Protein AF-A0A2K0TBH9-F1 (afdb_monomer_lite)

Radius of gyration: 16.64 Å; chains: 1; bounding box: 52×30×38 Å

Sequence (135 aa):
MSSSGDIISLFFLNKSATREDCDNFAMSTFGGPVTVVQPQGRFSYTVSARNDTVIIQFREQDSPLLLTAVTALLSRAHGELVPSFSRVGTLGGQQESGLEVYKMNKLPGVNYSYMAESLPSDENTMINFVDSLAR

Structure (mmCIF, N/CA/C/O backbone):
data_AF-A0A2K0TBH9-F1
#
_entry.id   AF-A0A2K0TBH9-F1
#
loop_
_atom_site.group_PDB
_atom_site.id
_atom_site.type_symbol
_atom_site.label_atom_id
_atom_site.label_alt_id
_atom_site.label_comp_id
_atom_site.label_asym_id
_atom_site.label_entity_id
_atom_site.label_seq_id
_atom_site.pdbx_PDB_ins_code
_atom_site.Cartn_x
_atom_site.Cartn_y
_atom_site.Cartn_z
_atom_site.occupancy
_atom_site.B_iso_or_equiv
_atom_site.auth_seq_id
_atom_site.auth_comp_id
_atom_site.auth_asym_id
_atom_site.auth_atom_id
_atom_site.pdbx_PDB_model_num
ATOM 1 N N . MET A 1 1 ? 20.042 -3.156 11.976 1.00 48.03 1 MET A N 1
ATOM 2 C CA . MET A 1 1 ? 18.910 -3.299 11.036 1.00 48.03 1 MET A CA 1
ATOM 3 C C . MET A 1 1 ? 17.684 -3.689 11.845 1.00 48.03 1 MET A C 1
ATOM 5 O O . MET A 1 1 ? 17.724 -4.739 12.470 1.00 48.03 1 MET A O 1
ATOM 9 N N . SER A 1 2 ? 16.653 -2.844 11.915 1.00 55.00 2 SER A N 1
ATOM 10 C CA . SER A 1 2 ? 15.364 -3.248 12.498 1.00 55.00 2 SER A CA 1
ATOM 11 C C . SER A 1 2 ? 14.698 -4.268 11.577 1.00 55.00 2 SER A C 1
ATOM 13 O O . SER A 1 2 ? 14.792 -4.132 10.355 1.00 55.00 2 SER A O 1
ATOM 15 N N . SER A 1 3 ? 14.062 -5.297 12.136 1.00 67.25 3 SER A N 1
ATOM 16 C CA . SER A 1 3 ? 13.361 -6.296 11.331 1.00 67.25 3 SER A CA 1
ATOM 17 C C . SER A 1 3 ? 12.148 -5.662 10.641 1.00 67.25 3 SER A C 1
ATOM 19 O O . SER A 1 3 ? 11.596 -4.663 11.108 1.00 67.25 3 SER A O 1
ATOM 21 N N . SER A 1 4 ? 11.682 -6.245 9.535 1.00 66.12 4 SER A N 1
ATOM 22 C CA . SER A 1 4 ? 10.475 -5.758 8.858 1.00 66.12 4 SER A CA 1
ATOM 23 C C . SER A 1 4 ? 9.241 -5.763 9.768 1.00 66.12 4 SER A C 1
ATOM 25 O O . SER A 1 4 ? 8.369 -4.911 9.614 1.00 66.12 4 SER A O 1
ATOM 27 N N . GLY A 1 5 ? 9.179 -6.682 10.740 1.00 75.31 5 GLY A N 1
ATOM 28 C CA . GLY A 1 5 ? 8.126 -6.707 11.759 1.00 75.31 5 GLY A CA 1
ATOM 29 C C . GLY A 1 5 ? 8.158 -5.484 12.679 1.00 75.31 5 GLY A C 1
ATOM 30 O O . GLY A 1 5 ? 7.102 -4.935 12.998 1.00 75.31 5 GLY A O 1
ATOM 31 N N . ASP A 1 6 ? 9.353 -5.004 13.032 1.00 83.50 6 ASP A N 1
ATOM 32 C CA . ASP A 1 6 ? 9.526 -3.817 13.876 1.00 83.50 6 ASP A CA 1
ATOM 33 C C . ASP A 1 6 ? 9.064 -2.553 13.143 1.00 83.50 6 ASP A C 1
ATOM 35 O O . ASP A 1 6 ? 8.361 -1.726 13.716 1.00 83.50 6 ASP A O 1
ATOM 39 N N . ILE A 1 7 ? 9.404 -2.418 11.855 1.00 86.88 7 ILE A N 1
ATOM 40 C CA . ILE A 1 7 ? 9.007 -1.256 11.039 1.00 86.88 7 ILE A CA 1
ATOM 41 C C . ILE A 1 7 ? 7.487 -1.202 10.863 1.00 86.88 7 ILE A C 1
ATOM 43 O O . ILE A 1 7 ? 6.896 -0.134 11.003 1.00 86.88 7 ILE A O 1
ATOM 47 N N . ILE A 1 8 ? 6.846 -2.345 10.604 1.00 92.06 8 ILE A N 1
ATOM 48 C CA . ILE A 1 8 ? 5.384 -2.421 10.482 1.00 92.06 8 ILE A CA 1
ATOM 49 C C . ILE A 1 8 ? 4.718 -2.036 11.805 1.00 92.06 8 ILE A C 1
ATOM 51 O O . ILE A 1 8 ? 3.799 -1.222 11.819 1.00 92.06 8 ILE A O 1
ATOM 55 N N . SER A 1 9 ? 5.202 -2.583 12.921 1.00 92.25 9 SER A N 1
ATOM 56 C CA . SER A 1 9 ? 4.656 -2.273 14.248 1.00 92.25 9 SER A CA 1
ATOM 57 C C . SER A 1 9 ? 4.804 -0.786 14.583 1.00 92.25 9 SER A C 1
ATOM 59 O O . SER A 1 9 ? 3.875 -0.174 15.101 1.00 92.25 9 SER A O 1
ATOM 61 N N . LEU A 1 10 ? 5.945 -0.185 14.228 1.00 92.50 10 LEU A N 1
ATOM 62 C CA . LEU A 1 10 ? 6.191 1.247 14.394 1.00 92.50 10 LEU A CA 1
ATOM 63 C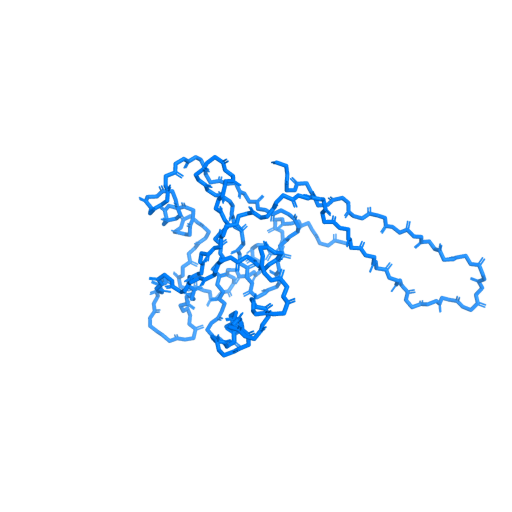 C . LEU A 1 10 ? 5.269 2.112 13.528 1.00 92.50 10 LEU A C 1
ATOM 65 O O . LEU A 1 10 ? 4.814 3.146 14.003 1.00 92.50 10 LEU A O 1
ATOM 69 N N . PHE A 1 11 ? 4.982 1.709 12.288 1.00 92.62 11 PHE A N 1
ATOM 70 C CA . PHE A 1 11 ? 4.071 2.447 11.408 1.00 92.62 11 PHE A CA 1
ATOM 71 C C . PHE A 1 11 ? 2.654 2.538 11.990 1.00 92.62 11 PHE A C 1
ATOM 73 O O . PHE A 1 11 ? 2.021 3.589 11.914 1.00 92.62 11 PHE A O 1
ATOM 80 N N . PHE A 1 12 ? 2.168 1.452 12.598 1.00 93.38 12 PHE A N 1
ATOM 81 C CA . PHE A 1 12 ? 0.837 1.406 13.207 1.00 93.38 12 PHE A CA 1
ATOM 82 C C . PHE A 1 12 ? 0.770 2.030 14.608 1.00 93.38 12 PHE A C 1
ATOM 84 O O . PHE A 1 12 ? -0.317 2.147 15.177 1.00 93.38 12 PHE A O 1
ATOM 91 N N . LEU A 1 13 ? 1.899 2.480 15.164 1.00 90.56 13 LEU A N 1
ATOM 92 C CA . LEU A 1 13 ? 1.915 3.203 16.430 1.00 90.56 13 LEU A CA 1
ATOM 93 C C . LEU A 1 13 ? 1.117 4.509 16.273 1.00 90.56 13 LEU A C 1
ATOM 95 O O . LEU A 1 13 ? 1.449 5.359 15.448 1.00 90.56 13 LEU A O 1
ATOM 99 N N . ASN A 1 14 ? 0.059 4.668 17.070 1.00 86.62 14 ASN A N 1
ATOM 100 C CA . ASN A 1 14 ? -0.875 5.804 17.027 1.00 86.62 14 ASN A CA 1
ATOM 101 C C . ASN A 1 14 ? -1.716 5.913 15.740 1.00 86.62 14 ASN A C 1
ATOM 103 O O . ASN A 1 14 ? -2.214 6.994 15.419 1.00 86.62 14 ASN A O 1
ATOM 107 N N . LYS A 1 15 ? -1.904 4.812 15.003 1.00 91.06 15 LYS A N 1
ATOM 108 C CA . LYS A 1 15 ? -2.883 4.751 13.910 1.00 91.06 15 LYS A CA 1
ATOM 109 C C . LYS A 1 15 ? -4.200 4.185 14.408 1.00 91.06 15 LYS A C 1
ATOM 111 O O . LYS A 1 15 ? -4.244 3.337 15.292 1.00 91.06 15 LYS A O 1
ATOM 116 N N . SER A 1 16 ? -5.281 4.682 13.824 1.00 93.00 16 SER A N 1
ATOM 117 C CA . SER A 1 16 ? -6.632 4.196 14.108 1.00 93.00 16 SER A CA 1
ATOM 118 C C . SER A 1 16 ? -6.935 2.868 13.410 1.00 93.00 16 SER A C 1
ATOM 120 O O . SER A 1 16 ? -7.737 2.089 13.911 1.00 93.00 16 SER A O 1
ATOM 122 N N . ALA A 1 17 ? -6.294 2.617 12.266 1.00 93.81 17 ALA A N 1
ATOM 123 C CA . ALA A 1 17 ? -6.338 1.342 11.566 1.00 93.81 17 ALA A CA 1
ATOM 124 C C . ALA A 1 17 ? -5.195 0.441 12.039 1.00 93.81 17 ALA A C 1
ATOM 126 O O . ALA A 1 17 ? -4.074 0.907 12.249 1.00 93.81 17 ALA A O 1
ATOM 127 N N . THR A 1 18 ? -5.470 -0.852 12.157 1.00 95.06 18 THR A N 1
ATOM 128 C CA . THR A 1 18 ? -4.478 -1.886 12.453 1.00 95.06 18 THR A CA 1
ATOM 129 C C . THR A 1 18 ? -3.927 -2.517 11.172 1.00 95.06 18 THR A C 1
ATOM 131 O O . THR A 1 18 ? -4.453 -2.328 10.069 1.00 95.06 18 THR A O 1
ATOM 134 N N . ARG A 1 19 ? -2.873 -3.330 11.317 1.00 95.69 19 ARG A N 1
ATOM 135 C CA . ARG A 1 19 ? -2.392 -4.196 10.232 1.00 95.69 19 ARG A CA 1
ATOM 136 C C . ARG A 1 19 ? -3.500 -5.108 9.705 1.00 95.69 19 ARG A C 1
ATOM 138 O O . ARG A 1 19 ? -3.642 -5.246 8.496 1.00 95.69 19 ARG A O 1
ATOM 145 N N . GLU A 1 20 ? -4.273 -5.708 10.606 1.00 96.38 20 GLU A N 1
ATOM 146 C CA . GLU A 1 20 ? -5.357 -6.624 10.250 1.00 96.38 20 GLU A CA 1
ATOM 147 C C . GLU A 1 20 ? -6.463 -5.907 9.465 1.00 96.38 20 GLU A C 1
ATOM 149 O O . GLU A 1 20 ? -6.921 -6.431 8.452 1.00 96.38 20 GLU A O 1
ATOM 154 N N . ASP A 1 21 ? -6.820 -4.675 9.846 1.00 96.62 21 ASP A N 1
ATOM 155 C CA . ASP A 1 21 ? -7.778 -3.862 9.084 1.00 96.62 21 ASP A CA 1
ATOM 156 C C . ASP A 1 21 ? -7.290 -3.615 7.653 1.00 96.62 21 ASP A C 1
ATOM 158 O O . ASP A 1 21 ? -8.062 -3.721 6.699 1.00 96.62 21 ASP A O 1
ATOM 162 N N . CYS A 1 22 ? -5.998 -3.315 7.491 1.00 97.25 22 CYS A N 1
ATOM 163 C CA . CYS A 1 22 ? -5.385 -3.098 6.182 1.00 97.25 22 CYS A CA 1
ATOM 164 C C . CYS A 1 22 ? -5.377 -4.380 5.336 1.00 97.25 22 CYS A C 1
ATOM 166 O O . CYS A 1 22 ? -5.750 -4.348 4.160 1.00 97.25 22 CYS A O 1
ATOM 168 N N . ASP A 1 23 ? -4.992 -5.513 5.927 1.00 97.44 23 ASP A N 1
ATOM 169 C CA . ASP A 1 23 ? -4.940 -6.806 5.240 1.00 97.44 23 ASP A CA 1
ATOM 170 C C . ASP A 1 23 ? -6.355 -7.255 4.823 1.00 97.44 23 ASP A C 1
ATOM 172 O O . ASP A 1 23 ? -6.581 -7.629 3.669 1.00 97.44 23 ASP A O 1
ATOM 176 N N . ASN A 1 24 ? -7.345 -7.111 5.710 1.00 97.06 24 ASN A N 1
ATOM 177 C CA . ASN A 1 24 ? -8.750 -7.402 5.421 1.00 97.06 24 ASN A CA 1
ATOM 178 C C . ASN A 1 24 ? -9.327 -6.468 4.351 1.00 97.06 24 ASN A C 1
ATOM 180 O O . ASN A 1 24 ? -10.044 -6.920 3.451 1.00 97.06 24 ASN A O 1
ATOM 184 N N . PHE A 1 25 ? -8.991 -5.176 4.395 1.00 97.06 25 PHE A N 1
ATOM 185 C CA . PHE A 1 25 ? -9.377 -4.224 3.358 1.00 97.06 25 PHE A CA 1
ATOM 186 C C . PHE A 1 25 ? -8.810 -4.632 1.992 1.00 97.06 25 PHE A C 1
ATOM 188 O O . PHE A 1 25 ? -9.552 -4.695 1.009 1.00 97.06 25 PHE A O 1
ATOM 195 N N . ALA A 1 26 ? -7.512 -4.939 1.911 1.00 97.06 26 ALA A N 1
ATOM 196 C CA . ALA A 1 26 ? -6.868 -5.314 0.655 1.00 97.06 26 ALA A CA 1
ATOM 197 C C . ALA A 1 26 ? -7.447 -6.620 0.087 1.00 97.06 26 ALA A C 1
ATOM 199 O O . ALA A 1 26 ? -7.760 -6.693 -1.105 1.00 97.06 26 ALA A O 1
ATOM 200 N N . MET A 1 27 ? -7.652 -7.620 0.945 1.00 96.19 27 MET A N 1
ATOM 201 C CA . MET A 1 27 ? -8.216 -8.915 0.571 1.00 96.19 27 MET A CA 1
ATOM 202 C C . MET A 1 27 ? -9.656 -8.786 0.066 1.00 96.19 27 MET A C 1
ATOM 204 O O . MET A 1 27 ? -9.983 -9.312 -0.996 1.00 96.19 27 MET A O 1
ATOM 208 N N . SER A 1 28 ? -10.512 -8.056 0.785 1.00 96.06 28 SER A N 1
ATOM 209 C CA . SER A 1 28 ? -11.919 -7.872 0.403 1.00 96.06 28 SER A CA 1
ATOM 210 C C . SER A 1 28 ? -12.093 -7.001 -0.843 1.00 96.06 28 SER A C 1
ATOM 212 O O . SER A 1 28 ? -12.976 -7.267 -1.657 1.00 96.06 28 SER A O 1
ATOM 214 N N . THR A 1 29 ? -11.237 -5.992 -1.027 1.00 96.06 29 THR A N 1
ATOM 215 C CA . THR A 1 29 ? -11.366 -5.024 -2.128 1.00 96.06 29 THR A CA 1
ATOM 216 C C . THR A 1 29 ? -10.734 -5.519 -3.429 1.00 96.06 29 THR A C 1
ATOM 218 O O . THR A 1 29 ? -11.253 -5.244 -4.512 1.00 96.06 29 THR A O 1
ATOM 221 N N . PHE A 1 30 ? -9.608 -6.237 -3.359 1.00 94.75 30 PHE A N 1
ATOM 222 C CA . PHE A 1 30 ? -8.832 -6.629 -4.545 1.00 94.75 30 PHE A CA 1
ATOM 223 C C . PHE A 1 30 ? -8.783 -8.139 -4.790 1.00 94.75 30 PHE A C 1
ATOM 225 O O . PHE A 1 30 ? -8.438 -8.558 -5.900 1.00 94.75 30 PHE A O 1
ATOM 232 N N . GLY A 1 31 ? -9.170 -8.945 -3.799 1.00 92.19 31 GLY A N 1
ATOM 233 C CA . GLY A 1 31 ? -9.181 -10.400 -3.872 1.00 92.19 31 GLY A CA 1
ATOM 234 C C . GLY A 1 31 ? -7.798 -11.043 -3.744 1.00 92.19 31 GLY A C 1
ATOM 235 O O . GLY A 1 31 ? -6.755 -10.397 -3.860 1.00 92.19 31 GLY A O 1
ATOM 236 N N . GLY A 1 32 ? -7.808 -12.364 -3.560 1.00 88.69 32 GLY A N 1
ATOM 237 C CA . GLY A 1 32 ? -6.602 -13.179 -3.405 1.00 88.69 32 GLY A CA 1
ATOM 238 C C . GLY A 1 32 ? -5.932 -13.038 -2.031 1.00 88.69 32 GLY A C 1
ATOM 239 O O . GLY A 1 32 ? -6.390 -12.263 -1.190 1.00 88.69 32 GLY A O 1
ATOM 240 N N . PRO A 1 33 ? -4.856 -13.805 -1.788 1.00 92.62 33 PRO A N 1
ATOM 241 C CA . PRO A 1 33 ? -4.070 -13.669 -0.571 1.00 92.62 33 PRO A CA 1
ATOM 242 C C . PRO A 1 33 ? -3.333 -12.328 -0.561 1.00 92.62 33 PRO A C 1
ATOM 244 O O . PRO A 1 33 ? -2.824 -11.876 -1.591 1.00 92.62 33 PRO A O 1
ATOM 247 N N . VAL A 1 34 ? -3.260 -11.717 0.618 1.00 95.94 34 VAL A N 1
ATOM 248 C CA . VAL A 1 34 ? -2.495 -10.492 0.851 1.00 95.94 34 VAL A CA 1
ATOM 249 C C . VAL A 1 34 ? -1.107 -10.863 1.350 1.00 95.94 34 VAL A C 1
ATOM 251 O O . VAL A 1 34 ? -0.970 -11.620 2.309 1.00 95.94 34 VAL A O 1
ATOM 254 N N . THR A 1 35 ? -0.075 -10.335 0.693 1.00 95.06 35 THR A N 1
ATOM 255 C CA . THR A 1 35 ? 1.326 -10.585 1.053 1.00 95.06 35 THR A CA 1
ATOM 256 C C . THR A 1 35 ? 2.030 -9.275 1.365 1.00 95.06 35 THR A C 1
ATOM 258 O O . THR A 1 35 ? 1.943 -8.310 0.613 1.00 95.06 35 THR A O 1
ATOM 261 N N . VAL A 1 36 ? 2.756 -9.228 2.480 1.00 93.75 36 VAL A N 1
ATOM 262 C CA . VAL A 1 36 ? 3.559 -8.058 2.851 1.00 93.75 36 VAL A CA 1
ATOM 263 C C . VAL A 1 36 ? 4.724 -7.906 1.876 1.00 93.75 36 VAL A C 1
ATOM 265 O O . VAL A 1 36 ? 5.546 -8.811 1.743 1.00 93.75 36 VAL A O 1
ATOM 268 N N . VAL A 1 37 ? 4.835 -6.743 1.235 1.00 90.31 37 VAL A N 1
ATOM 269 C CA . VAL A 1 37 ? 5.908 -6.462 0.268 1.00 90.31 37 VAL A CA 1
ATOM 270 C C . VAL A 1 37 ? 7.150 -5.978 1.007 1.00 90.31 37 VAL A C 1
ATOM 272 O O . VAL A 1 37 ? 7.067 -5.068 1.819 1.00 90.31 37 VAL A O 1
ATOM 275 N N . GLN A 1 38 ? 8.320 -6.555 0.749 1.00 85.69 38 GLN A N 1
ATOM 276 C CA . GLN A 1 38 ? 9.567 -6.078 1.355 1.00 85.69 38 GLN A CA 1
ATOM 277 C C . GLN A 1 38 ? 10.386 -5.232 0.369 1.00 85.69 38 GLN A C 1
ATOM 279 O O . GLN A 1 38 ? 10.492 -5.612 -0.802 1.00 85.69 38 GLN A O 1
ATOM 284 N N . PRO A 1 39 ? 11.026 -4.134 0.817 1.00 82.50 39 PRO A N 1
ATOM 285 C CA . PRO A 1 39 ? 11.033 -3.584 2.181 1.00 82.50 39 PRO A CA 1
ATOM 286 C C . PRO A 1 39 ? 9.783 -2.746 2.516 1.00 82.50 39 PRO A C 1
ATOM 288 O O . PRO A 1 39 ? 9.063 -2.296 1.628 1.00 82.50 39 PRO A O 1
ATOM 291 N N . GLN A 1 40 ? 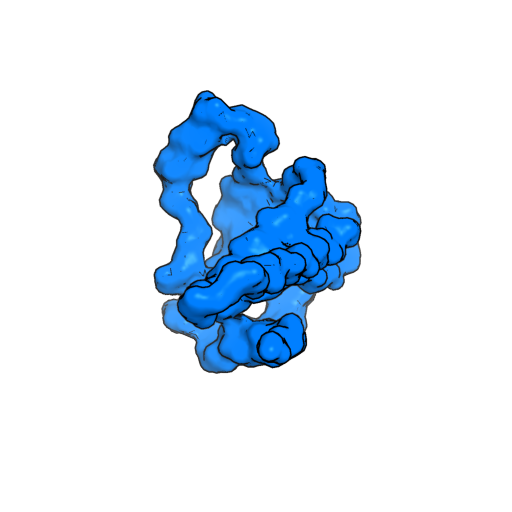9.554 -2.498 3.809 1.00 87.62 40 GLN A N 1
ATOM 292 C CA . GLN A 1 40 ? 8.509 -1.590 4.302 1.00 87.62 40 GLN A CA 1
ATOM 293 C C . GLN A 1 40 ? 9.047 -0.176 4.537 1.00 87.62 40 GLN A C 1
ATOM 295 O O . GLN A 1 40 ? 10.202 0.010 4.922 1.00 87.62 40 GLN A O 1
ATOM 300 N N . GLY A 1 41 ? 8.192 0.821 4.315 1.00 82.12 41 GLY A N 1
ATOM 301 C CA . GLY A 1 41 ? 8.513 2.228 4.537 1.00 82.12 41 GLY A CA 1
ATOM 302 C C . GLY A 1 41 ? 8.114 2.698 5.934 1.00 82.12 41 GLY A C 1
ATOM 303 O O . GLY A 1 41 ? 7.212 2.148 6.554 1.00 82.12 41 GLY A O 1
ATOM 304 N N . ARG A 1 42 ? 8.742 3.778 6.414 1.00 86.81 42 ARG A N 1
ATOM 305 C CA . ARG A 1 42 ? 8.381 4.403 7.701 1.00 86.81 42 ARG A CA 1
ATOM 306 C C . ARG A 1 42 ? 6.964 4.987 7.709 1.00 86.81 42 ARG A C 1
ATOM 308 O O . ARG A 1 42 ? 6.300 4.944 8.732 1.00 86.81 42 ARG A O 1
ATOM 315 N N . PHE A 1 43 ? 6.534 5.543 6.579 1.00 90.62 43 PHE A N 1
ATOM 316 C CA . PHE A 1 43 ? 5.271 6.281 6.440 1.00 90.62 43 PHE A CA 1
ATOM 317 C C . PHE A 1 43 ? 4.207 5.497 5.668 1.00 90.62 43 PHE A C 1
ATOM 319 O O . PHE A 1 43 ? 3.218 6.068 5.203 1.00 90.62 43 PHE A O 1
ATOM 326 N N . SER A 1 44 ? 4.441 4.202 5.448 1.00 92.94 44 SER A N 1
ATOM 327 C CA . SER A 1 44 ? 3.537 3.384 4.657 1.00 92.94 44 SER A CA 1
ATOM 328 C C . SER A 1 44 ? 3.642 1.906 4.984 1.00 92.94 44 SER A C 1
ATOM 330 O O . SER A 1 44 ? 4.742 1.352 4.953 1.00 92.94 44 SER A O 1
ATOM 332 N N . TYR A 1 45 ? 2.492 1.258 5.116 1.00 95.56 45 TYR A N 1
ATOM 333 C CA . TYR A 1 45 ? 2.372 -0.189 5.043 1.00 95.56 45 TYR A CA 1
ATOM 334 C C . TYR A 1 45 ? 2.030 -0.610 3.610 1.00 95.56 45 TYR A C 1
ATOM 336 O O . TYR A 1 45 ? 1.076 -0.102 3.018 1.00 95.56 45 TYR A O 1
ATOM 344 N N . THR A 1 46 ? 2.835 -1.501 3.030 1.00 95.25 46 THR A N 1
ATOM 345 C CA . THR A 1 46 ? 2.701 -1.937 1.630 1.00 95.25 46 THR A CA 1
ATOM 346 C C . THR A 1 46 ? 2.419 -3.428 1.533 1.00 95.25 46 THR A C 1
ATOM 348 O O . THR A 1 46 ? 3.156 -4.246 2.083 1.00 95.25 46 THR A O 1
ATOM 351 N N . VAL A 1 47 ? 1.403 -3.800 0.768 1.00 96.25 47 VAL A N 1
ATOM 352 C CA . VAL A 1 47 ? 1.059 -5.202 0.515 1.00 96.25 47 VAL A CA 1
ATOM 353 C C . VAL A 1 47 ? 0.806 -5.438 -0.965 1.00 96.25 47 VAL A C 1
ATOM 355 O O . VAL A 1 47 ? 0.501 -4.502 -1.704 1.00 96.25 47 VAL A O 1
ATOM 358 N N . SER A 1 48 ? 0.922 -6.685 -1.402 1.00 95.81 48 SER A N 1
ATOM 359 C CA . SER A 1 48 ? 0.434 -7.133 -2.696 1.00 95.81 48 SER A CA 1
ATOM 360 C C . SER A 1 48 ? -0.839 -7.956 -2.523 1.00 95.81 48 SER A C 1
ATOM 362 O O . SER A 1 48 ? -1.033 -8.630 -1.510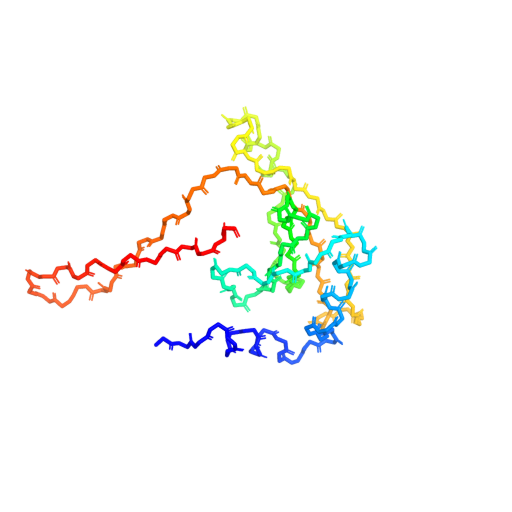 1.00 95.81 48 SER A O 1
ATOM 364 N N . ALA A 1 49 ? -1.734 -7.856 -3.500 1.00 95.56 49 ALA A N 1
ATOM 365 C CA . ALA A 1 49 ? -2.978 -8.611 -3.573 1.00 95.56 49 ALA A CA 1
ATOM 366 C C . ALA A 1 49 ? -3.236 -9.050 -5.017 1.00 95.56 49 ALA A C 1
ATOM 368 O O . ALA A 1 49 ? -2.471 -8.732 -5.935 1.00 95.56 49 ALA A O 1
ATOM 369 N N . ARG A 1 50 ? -4.341 -9.774 -5.230 1.00 92.56 50 ARG A N 1
ATOM 370 C CA . ARG A 1 50 ? -4.754 -10.284 -6.542 1.00 92.56 50 ARG A CA 1
ATOM 371 C C . ARG A 1 50 ? -3.635 -11.088 -7.208 1.00 92.56 50 ARG A C 1
ATOM 373 O O . ARG A 1 50 ? -3.200 -10.764 -8.314 1.00 92.56 50 ARG A O 1
ATOM 380 N N . ASN A 1 51 ? -3.159 -12.116 -6.506 1.00 89.94 51 ASN A N 1
ATOM 381 C CA . ASN A 1 51 ? -2.032 -12.952 -6.932 1.00 89.94 51 ASN A CA 1
ATOM 382 C C . ASN A 1 51 ? -0.812 -12.100 -7.307 1.00 89.94 51 ASN A C 1
ATOM 384 O O . ASN A 1 51 ? -0.250 -12.260 -8.385 1.00 89.94 51 ASN A O 1
ATOM 388 N N . ASP A 1 52 ? -0.481 -11.145 -6.433 1.00 90.12 52 ASP A N 1
ATOM 389 C CA . ASP A 1 52 ? 0.700 -10.286 -6.543 1.00 90.12 52 ASP A CA 1
ATOM 390 C C . ASP A 1 52 ? 0.722 -9.341 -7.773 1.00 90.12 52 ASP A C 1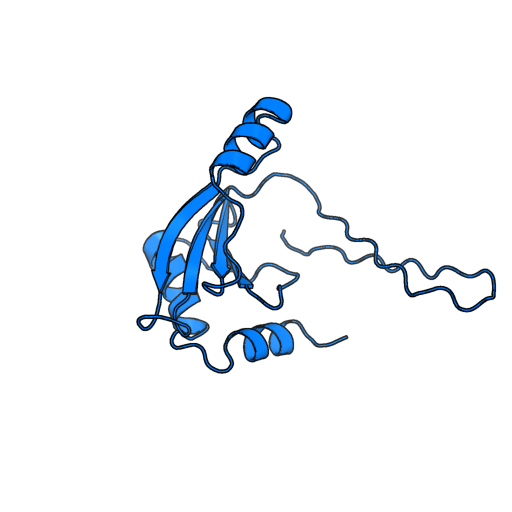
ATOM 392 O O . ASP A 1 52 ? 1.712 -8.690 -8.083 1.00 90.12 52 ASP A O 1
ATOM 396 N N . THR A 1 53 ? -0.414 -9.158 -8.454 1.00 92.31 53 THR A N 1
ATOM 397 C CA . THR A 1 53 ? -0.517 -8.231 -9.602 1.00 92.31 53 THR A CA 1
ATOM 398 C C . THR A 1 53 ? -0.817 -6.784 -9.205 1.00 92.31 53 THR A C 1
ATOM 400 O O . THR A 1 53 ? -0.635 -5.859 -10.004 1.00 92.31 53 THR A O 1
ATOM 403 N N . VAL A 1 54 ? -1.293 -6.567 -7.978 1.00 93.88 54 VAL A N 1
ATOM 404 C CA . VAL A 1 54 ? -1.689 -5.253 -7.462 1.00 93.88 54 VAL A CA 1
ATOM 405 C C . VAL A 1 54 ? -0.904 -4.955 -6.196 1.00 93.88 54 VAL A C 1
ATOM 407 O O . VAL A 1 54 ? -0.899 -5.764 -5.277 1.00 93.88 54 VAL A O 1
ATOM 410 N N . ILE A 1 55 ? -0.293 -3.774 -6.136 1.00 94.81 55 ILE A N 1
ATOM 411 C CA . ILE A 1 55 ? 0.348 -3.230 -4.941 1.00 94.81 55 ILE A CA 1
ATOM 412 C C . ILE A 1 55 ? -0.605 -2.236 -4.286 1.00 94.81 55 ILE A C 1
ATOM 414 O O . ILE A 1 55 ? -1.175 -1.368 -4.950 1.00 94.81 55 ILE A O 1
ATOM 418 N N . ILE A 1 56 ? -0.762 -2.351 -2.975 1.00 96.00 56 ILE A N 1
ATOM 419 C CA . ILE A 1 56 ? -1.568 -1.462 -2.155 1.00 96.00 56 ILE A CA 1
ATOM 420 C C . ILE A 1 56 ? -0.642 -0.795 -1.151 1.00 96.00 56 ILE A C 1
ATOM 422 O O . ILE A 1 56 ? 0.132 -1.468 -0.472 1.00 96.00 56 ILE A O 1
ATOM 426 N N . GLN A 1 57 ? -0.726 0.529 -1.058 1.00 95.12 57 GLN A N 1
ATOM 427 C CA . GLN A 1 57 ? -0.053 1.296 -0.019 1.00 95.12 57 GLN A CA 1
ATOM 428 C C . GLN A 1 57 ? -1.074 1.990 0.866 1.00 95.12 57 GLN A C 1
ATOM 430 O O . GLN A 1 57 ? -1.878 2.789 0.388 1.00 95.12 57 GLN A O 1
ATOM 435 N N . PHE A 1 58 ? -0.981 1.712 2.159 1.00 95.12 58 PHE A N 1
ATOM 436 C CA . PHE A 1 58 ? -1.658 2.438 3.220 1.00 95.12 58 PHE A CA 1
ATOM 437 C C . PHE A 1 58 ? -0.665 3.456 3.764 1.00 95.12 58 PHE A C 1
ATOM 439 O O . PHE A 1 58 ? 0.401 3.070 4.243 1.00 95.12 58 PHE A O 1
ATOM 446 N N . ARG A 1 59 ? -0.961 4.747 3.632 1.00 93.56 59 ARG A N 1
ATOM 447 C CA . ARG A 1 59 ? -0.017 5.832 3.924 1.00 93.56 59 ARG A CA 1
ATOM 448 C C . ARG A 1 59 ? -0.586 6.800 4.938 1.00 93.56 59 ARG A C 1
ATOM 450 O O . ARG A 1 59 ? -1.795 6.999 5.005 1.00 93.56 59 ARG A O 1
ATOM 457 N N . GLU A 1 60 ? 0.298 7.438 5.689 1.00 92.06 60 GLU A N 1
ATOM 458 C CA . GLU A 1 60 ? -0.090 8.579 6.515 1.00 92.06 60 GLU A CA 1
ATOM 459 C C . GLU A 1 60 ? -0.625 9.722 5.643 1.00 92.06 60 GLU A C 1
ATOM 461 O O . GLU A 1 60 ? -0.122 9.953 4.539 1.00 92.06 60 GLU A O 1
ATOM 466 N N . GLN A 1 61 ? -1.624 10.452 6.144 1.00 88.06 61 GLN A N 1
ATOM 467 C CA . GLN A 1 61 ? -2.239 11.572 5.420 1.00 88.06 61 GLN A CA 1
ATOM 468 C C . GLN A 1 61 ? -1.236 12.685 5.084 1.00 88.06 61 GLN A C 1
ATOM 470 O O . GLN A 1 61 ? -1.314 13.258 3.999 1.00 88.06 61 GLN A O 1
ATOM 475 N N . ASP A 1 62 ? -0.246 12.908 5.953 1.00 86.69 62 ASP A N 1
ATOM 476 C CA . ASP A 1 62 ? 0.815 13.909 5.764 1.00 86.69 62 ASP A CA 1
ATOM 477 C C . ASP A 1 62 ? 1.950 13.433 4.842 1.00 86.69 62 ASP A C 1
ATOM 479 O O . ASP A 1 62 ? 2.861 14.189 4.505 1.00 86.69 62 ASP A O 1
ATOM 483 N N . SER A 1 63 ? 1.898 12.176 4.390 1.00 86.31 63 SER A N 1
ATOM 484 C CA . SER A 1 63 ? 2.829 11.606 3.415 1.00 86.31 63 SER A CA 1
ATOM 485 C C . SER A 1 63 ? 2.075 11.033 2.208 1.00 86.31 63 SER A C 1
ATOM 487 O O . SER A 1 63 ? 2.193 9.834 1.913 1.00 86.31 63 SER A O 1
ATOM 489 N N . PRO A 1 64 ? 1.287 11.850 1.479 1.00 80.31 64 PRO A N 1
ATOM 490 C CA . PRO A 1 64 ? 0.533 11.364 0.334 1.00 80.31 64 PRO A CA 1
ATOM 491 C C . PRO A 1 64 ? 1.483 10.886 -0.766 1.00 80.31 64 PRO A C 1
ATOM 493 O O . PRO A 1 64 ? 2.568 11.437 -0.973 1.00 80.31 64 PRO A O 1
ATOM 496 N N . LEU A 1 65 ? 1.074 9.848 -1.495 1.00 73.94 65 LEU A N 1
ATOM 497 C CA . LEU A 1 65 ? 1.822 9.429 -2.674 1.00 73.94 65 LEU A CA 1
ATOM 498 C C . LEU A 1 65 ? 1.551 10.445 -3.788 1.00 73.94 65 LEU A C 1
ATOM 500 O O . LEU A 1 65 ? 0.390 10.638 -4.120 1.00 73.94 65 LEU A O 1
ATOM 504 N N . LEU A 1 66 ? 2.616 11.079 -4.298 1.00 69.31 66 LEU A N 1
ATOM 505 C CA . LEU A 1 66 ? 2.716 11.891 -5.526 1.00 69.31 66 LEU A CA 1
ATOM 506 C C . LEU A 1 66 ? 1.443 12.623 -6.005 1.00 69.31 66 LEU A C 1
ATOM 508 O O . LEU A 1 66 ? 0.435 12.029 -6.375 1.00 69.31 66 LEU A O 1
ATOM 512 N N . LEU A 1 67 ? 1.549 13.941 -6.173 1.00 69.38 67 LEU A N 1
ATOM 513 C CA . LEU A 1 67 ? 0.507 14.752 -6.810 1.00 69.38 67 LEU A CA 1
ATOM 514 C C . LEU A 1 67 ? 0.144 14.200 -8.201 1.00 69.38 67 LEU A C 1
ATOM 516 O O . LEU A 1 67 ? 1.027 13.973 -9.027 1.00 69.38 67 LEU A O 1
ATOM 520 N N . THR A 1 68 ? -1.153 14.084 -8.501 1.00 70.56 68 THR A N 1
ATOM 521 C CA . THR A 1 68 ? -1.687 13.588 -9.788 1.00 70.56 68 THR A CA 1
ATOM 522 C C . THR A 1 68 ? -1.035 14.245 -11.011 1.00 70.56 68 THR A C 1
ATOM 524 O O . THR A 1 68 ? -0.797 13.591 -12.026 1.00 70.56 68 THR A O 1
ATOM 527 N N . ALA A 1 69 ? -0.695 15.535 -10.908 1.00 69.69 69 ALA A N 1
ATOM 528 C CA . ALA A 1 69 ? -0.007 16.278 -11.962 1.00 69.69 69 ALA A CA 1
ATOM 529 C C . ALA A 1 69 ? 1.395 15.721 -12.282 1.00 69.69 69 ALA A C 1
ATOM 531 O O . ALA A 1 69 ? 1.788 15.672 -13.447 1.00 69.69 69 ALA A O 1
ATOM 532 N N . VAL A 1 70 ? 2.131 15.257 -11.268 1.00 77.56 70 VAL A N 1
ATOM 533 C CA . VAL A 1 70 ? 3.463 14.658 -11.434 1.00 77.56 70 VAL A CA 1
ATOM 534 C C . VAL A 1 70 ? 3.345 13.289 -12.098 1.00 77.56 70 VAL A C 1
ATOM 536 O O . VAL A 1 70 ? 4.081 13.002 -13.038 1.00 77.56 70 VAL A O 1
ATOM 539 N N . THR A 1 71 ? 2.365 12.476 -11.699 1.00 76.38 71 THR A N 1
ATOM 540 C CA . THR A 1 71 ? 2.119 11.163 -12.317 1.00 76.38 71 THR A CA 1
ATOM 541 C C . THR A 1 71 ? 1.773 11.287 -13.801 1.00 76.38 71 THR A C 1
ATOM 543 O O . THR A 1 71 ? 2.283 10.520 -14.617 1.00 76.38 71 THR A O 1
ATOM 546 N N . ALA A 1 72 ? 0.961 12.279 -14.181 1.00 80.75 72 ALA A N 1
ATOM 547 C CA . ALA A 1 72 ? 0.625 12.530 -15.583 1.00 80.75 72 ALA A CA 1
ATOM 548 C C . ALA A 1 72 ? 1.858 12.924 -16.414 1.00 80.75 72 ALA A C 1
ATOM 550 O O . ALA A 1 72 ? 2.017 12.463 -17.546 1.00 80.75 72 ALA A O 1
ATOM 551 N N . LEU A 1 73 ? 2.752 13.743 -15.850 1.00 85.44 73 LEU A N 1
ATOM 552 C CA . LEU A 1 73 ? 4.002 14.119 -16.508 1.00 85.44 73 LEU A CA 1
ATOM 553 C C . LEU A 1 73 ? 4.930 12.910 -16.684 1.00 85.44 73 LEU A C 1
ATOM 555 O O . LEU A 1 73 ? 5.420 12.677 -17.788 1.00 85.44 73 LEU A O 1
ATOM 559 N N . LEU A 1 74 ? 5.121 12.119 -15.625 1.00 85.06 74 LEU A N 1
ATOM 560 C CA . LEU A 1 74 ? 5.945 10.911 -15.668 1.00 85.06 74 LEU A CA 1
ATOM 561 C C . LEU A 1 74 ? 5.405 9.913 -16.692 1.00 85.06 74 LEU A C 1
ATOM 563 O O . LEU A 1 74 ? 6.174 9.386 -17.489 1.00 85.06 74 LEU A O 1
ATOM 567 N N . SER A 1 75 ? 4.087 9.699 -16.720 1.00 86.38 75 SER A N 1
ATOM 568 C CA . SER A 1 75 ? 3.451 8.766 -17.661 1.00 86.38 75 SER A CA 1
ATOM 569 C C . SER A 1 75 ? 3.661 9.199 -19.113 1.00 86.38 75 SER A C 1
ATOM 571 O O . SER A 1 75 ? 3.899 8.367 -19.981 1.00 86.38 75 SER A O 1
ATOM 573 N N . ARG A 1 76 ? 3.639 10.509 -19.393 1.00 88.12 76 ARG A N 1
ATOM 574 C CA . ARG A 1 76 ? 3.946 11.041 -20.731 1.00 88.12 76 ARG A CA 1
ATOM 575 C C . ARG A 1 76 ? 5.407 10.842 -21.132 1.00 88.12 76 ARG A C 1
ATOM 577 O O . ARG A 1 76 ? 5.675 10.677 -22.316 1.00 88.12 76 ARG A O 1
ATOM 584 N N . ALA A 1 77 ? 6.331 10.908 -20.177 1.00 91.38 77 ALA A N 1
ATOM 585 C CA . ALA A 1 77 ? 7.763 10.787 -20.438 1.00 91.38 77 ALA A CA 1
ATOM 586 C C . ALA A 1 77 ? 8.241 9.327 -20.514 1.00 91.38 77 ALA A C 1
ATOM 588 O O . ALA A 1 77 ? 9.115 9.013 -21.318 1.00 91.38 77 ALA A O 1
ATOM 589 N N . HIS A 1 78 ? 7.674 8.443 -19.689 1.00 87.44 78 HIS A N 1
ATOM 590 C CA . HIS A 1 78 ? 8.179 7.083 -19.468 1.00 87.44 78 HIS A CA 1
ATOM 591 C C . HIS A 1 78 ? 7.167 5.973 -19.805 1.00 87.44 78 HIS A C 1
ATOM 593 O O . HIS A 1 78 ? 7.504 4.794 -19.704 1.00 87.44 78 HIS A O 1
ATOM 599 N N . GLY A 1 79 ? 5.950 6.324 -20.236 1.00 87.50 79 GLY A N 1
ATOM 600 C CA . GLY A 1 79 ? 4.945 5.375 -20.716 1.00 87.50 79 GLY A CA 1
ATOM 601 C C . GLY A 1 79 ? 4.619 4.285 -19.695 1.00 87.50 79 GLY A C 1
ATOM 602 O O . GLY A 1 79 ? 4.306 4.570 -18.541 1.00 87.50 79 GLY A O 1
ATOM 603 N N . GLU A 1 80 ? 4.721 3.028 -20.128 1.00 84.69 80 GLU A N 1
ATOM 604 C CA . GLU A 1 80 ? 4.392 1.833 -19.336 1.00 84.69 80 GLU A CA 1
ATOM 605 C C . GLU A 1 80 ? 5.375 1.543 -18.188 1.00 84.69 80 GLU A C 1
ATOM 607 O O . GLU A 1 80 ? 5.098 0.693 -17.345 1.00 84.69 80 GLU A O 1
ATOM 612 N N . LEU A 1 81 ? 6.503 2.261 -18.112 1.00 85.19 81 LEU A N 1
ATOM 613 C CA . LEU A 1 81 ? 7.432 2.170 -16.978 1.00 85.19 81 LEU A CA 1
ATOM 614 C C . LEU A 1 81 ? 6.929 2.922 -15.739 1.00 85.19 81 LEU A C 1
ATOM 616 O O . LEU A 1 81 ? 7.538 2.835 -14.674 1.00 85.19 81 LEU A O 1
ATOM 620 N N . VAL A 1 82 ? 5.831 3.668 -15.863 1.00 86.69 82 VAL A N 1
ATOM 621 C CA . VAL A 1 82 ? 5.159 4.301 -14.730 1.00 86.69 82 VAL A CA 1
ATOM 622 C C . VAL A 1 82 ? 4.025 3.393 -14.276 1.00 86.69 82 VAL A C 1
ATOM 624 O O . VAL A 1 82 ? 3.157 3.058 -15.087 1.00 86.69 82 VAL A O 1
ATOM 627 N N . PRO A 1 83 ? 3.977 2.995 -12.993 1.00 85.19 83 PRO A N 1
ATOM 628 C CA . PRO A 1 83 ? 2.839 2.242 -12.506 1.00 85.19 83 PRO A CA 1
ATOM 629 C C . PRO A 1 83 ? 1.582 3.109 -12.627 1.00 85.19 83 PRO A C 1
ATOM 631 O O . PRO A 1 83 ? 1.547 4.262 -12.190 1.00 85.19 83 PRO A O 1
ATOM 634 N N . SER A 1 84 ? 0.525 2.534 -13.196 1.00 85.50 84 SER A N 1
ATOM 635 C CA . SER A 1 84 ? -0.828 3.041 -13.017 1.00 85.50 84 SER A CA 1
ATOM 636 C C . SER A 1 84 ? -1.089 3.176 -11.522 1.00 85.50 84 SER A C 1
ATOM 638 O O . SER A 1 84 ? -0.861 2.245 -10.752 1.00 85.50 84 SER A O 1
ATOM 640 N N . PHE A 1 85 ? -1.527 4.357 -11.113 1.00 85.06 85 PHE A N 1
ATOM 641 C CA . PHE A 1 85 ? -1.668 4.731 -9.717 1.00 85.06 85 PHE A CA 1
ATOM 642 C C . PHE A 1 85 ? -3.012 5.420 -9.514 1.00 85.06 85 PHE A C 1
ATOM 644 O O . PHE A 1 85 ? -3.417 6.264 -10.315 1.00 85.06 85 PHE A O 1
ATOM 651 N N . SER A 1 86 ? -3.707 5.065 -8.436 1.00 88.69 86 SER A N 1
ATOM 652 C CA . SER A 1 86 ? -4.975 5.695 -8.072 1.00 88.69 86 SER A CA 1
ATOM 653 C C . SER A 1 86 ? -5.191 5.695 -6.565 1.00 88.69 86 SER A C 1
ATOM 655 O O . SER A 1 86 ? -4.840 4.737 -5.871 1.00 88.69 86 SER A O 1
ATOM 657 N N . ARG A 1 87 ? -5.807 6.767 -6.065 1.00 91.50 87 ARG A N 1
ATOM 658 C CA . ARG A 1 87 ? -6.329 6.829 -4.700 1.00 91.50 87 ARG A CA 1
ATOM 659 C C . ARG A 1 87 ? -7.641 6.053 -4.630 1.00 91.50 87 ARG A C 1
ATOM 661 O O . ARG A 1 87 ? -8.540 6.290 -5.432 1.00 91.50 87 ARG A O 1
ATOM 668 N N . VAL A 1 88 ? -7.738 5.149 -3.663 1.00 92.88 88 VAL A N 1
ATOM 669 C CA . VAL A 1 88 ? -8.892 4.263 -3.455 1.00 92.88 88 VAL A CA 1
ATOM 670 C C . VAL A 1 88 ? -9.834 4.842 -2.402 1.00 92.88 88 VAL A C 1
ATOM 672 O O . VAL A 1 88 ? -11.048 4.760 -2.551 1.00 92.88 88 VAL A O 1
ATOM 675 N N . GLY A 1 89 ? -9.286 5.460 -1.355 1.00 91.88 89 GLY A N 1
ATOM 676 C CA . GLY A 1 89 ? -10.069 6.015 -0.256 1.00 91.88 89 GLY A CA 1
ATOM 677 C C . GLY A 1 89 ? -9.237 6.179 1.010 1.00 91.88 89 GLY A C 1
ATOM 678 O O . GLY A 1 89 ? -8.020 6.332 0.935 1.00 91.88 89 GLY A O 1
ATOM 679 N N . THR A 1 90 ? -9.909 6.131 2.156 1.00 93.06 90 THR A N 1
ATOM 680 C CA . THR A 1 90 ? -9.311 6.215 3.495 1.00 93.06 90 THR A CA 1
ATOM 681 C C . THR A 1 90 ? -9.735 5.034 4.352 1.00 93.06 90 THR A C 1
ATOM 683 O O . THR A 1 90 ? -10.877 4.587 4.246 1.00 93.06 90 THR A O 1
ATOM 686 N N . LEU A 1 91 ? -8.845 4.573 5.229 1.00 93.94 91 LEU A N 1
ATOM 687 C CA . LEU A 1 91 ? -9.113 3.520 6.206 1.00 93.94 91 LEU A CA 1
ATOM 688 C C . LEU A 1 91 ? -8.796 4.010 7.625 1.00 93.94 91 LEU A C 1
ATOM 690 O O . LEU A 1 91 ? -7.759 4.635 7.844 1.00 93.94 91 LEU A O 1
ATOM 694 N N . GLY A 1 92 ? -9.672 3.701 8.584 1.00 88.25 92 GLY A N 1
ATOM 695 C CA . GLY A 1 92 ? -9.564 4.167 9.969 1.00 88.25 92 GLY A CA 1
ATOM 696 C C . GLY A 1 92 ? -10.348 5.457 10.252 1.00 88.25 92 GLY A C 1
ATOM 697 O O . GLY A 1 92 ? -11.209 5.865 9.473 1.00 88.25 92 GLY A O 1
ATOM 698 N N . GLY A 1 93 ? -10.079 6.059 11.410 1.00 78.12 93 GLY A N 1
ATOM 699 C CA . GLY A 1 93 ? -10.717 7.268 11.930 1.00 78.12 93 GLY A CA 1
ATOM 700 C C . GLY A 1 93 ? -10.503 8.521 11.073 1.00 78.12 93 GLY A C 1
ATOM 701 O O . GLY A 1 93 ? -9.731 8.536 10.114 1.00 78.12 93 GLY A O 1
ATOM 702 N N . GLN A 1 94 ? -11.217 9.593 11.424 1.00 68.25 94 GLN A N 1
ATOM 703 C CA . GLN A 1 94 ? -11.129 10.877 10.725 1.00 68.25 94 GLN A CA 1
ATOM 704 C C . GLN A 1 94 ? -9.947 11.705 11.241 1.00 68.25 94 GLN A C 1
ATOM 706 O O . GLN A 1 94 ? -9.821 11.869 12.449 1.00 68.25 94 GLN A O 1
ATOM 711 N N . GLN A 1 95 ? -9.153 12.248 10.308 1.00 67.00 95 GLN A N 1
ATOM 712 C CA . GLN A 1 95 ? -8.005 13.153 10.506 1.00 67.00 95 GLN A CA 1
ATOM 713 C C . GLN A 1 95 ? -6.860 12.632 11.405 1.00 67.00 95 GLN A C 1
ATOM 715 O O . GLN A 1 95 ? -7.076 12.057 12.467 1.00 67.00 95 GLN A O 1
ATOM 720 N N . GLU A 1 96 ? -5.620 12.826 10.930 1.00 67.94 96 GLU A N 1
ATOM 721 C CA . GLU A 1 96 ? -4.298 12.529 11.543 1.00 67.94 96 GLU A CA 1
ATOM 722 C C . GLU A 1 96 ? -4.005 11.060 11.925 1.00 67.94 96 GLU A C 1
ATOM 724 O O . GLU A 1 96 ? -2.861 10.608 11.861 1.00 67.94 96 GLU A O 1
ATOM 729 N N . SER A 1 97 ? -5.027 10.273 12.256 1.00 81.62 97 SER A N 1
ATOM 730 C CA . SER A 1 97 ? -4.928 8.860 12.641 1.00 81.62 97 SER A CA 1
ATOM 731 C C . SER A 1 97 ? -5.398 7.891 11.550 1.00 81.62 97 SER A C 1
ATOM 733 O O . SER A 1 97 ? -5.199 6.679 11.687 1.00 81.62 97 SER A O 1
ATOM 735 N N . GLY A 1 98 ? -6.040 8.400 10.493 1.00 90.62 98 GLY A N 1
ATOM 736 C CA . GLY A 1 98 ? -6.495 7.633 9.333 1.00 90.62 98 GLY A CA 1
ATOM 737 C C . GLY A 1 98 ? -5.389 7.411 8.299 1.00 90.62 98 GLY A C 1
ATOM 738 O O . GLY A 1 98 ? -4.380 8.118 8.280 1.00 90.62 98 GLY A O 1
ATOM 739 N N . LEU A 1 99 ? -5.583 6.421 7.428 1.00 94.06 99 LEU A N 1
ATOM 740 C CA . LEU A 1 99 ? -4.639 6.062 6.372 1.00 94.06 99 LEU A CA 1
ATOM 741 C C . LEU A 1 99 ? -5.235 6.332 4.992 1.00 94.06 99 LEU A C 1
ATOM 743 O O . LEU A 1 99 ? -6.338 5.881 4.687 1.00 94.06 99 LEU A O 1
ATOM 747 N N . GLU A 1 100 ? -4.483 7.019 4.138 1.00 93.88 100 GLU A N 1
ATOM 748 C CA . GLU A 1 100 ? -4.788 7.130 2.713 1.00 93.88 100 GLU A CA 1
ATOM 749 C C . GLU A 1 100 ? -4.441 5.819 2.013 1.00 93.88 100 GLU A C 1
ATOM 751 O O . GLU A 1 100 ? -3.341 5.285 2.176 1.00 93.88 100 GLU A O 1
ATOM 756 N N . VAL A 1 101 ? -5.371 5.311 1.209 1.00 95.00 101 VAL A N 1
ATOM 757 C CA . VAL A 1 101 ? -5.210 4.041 0.506 1.00 95.00 101 VAL A CA 1
ATOM 758 C C . VAL A 1 101 ? -4.970 4.290 -0.970 1.00 95.00 101 VAL A C 1
ATOM 760 O O . VAL A 1 101 ? -5.780 4.918 -1.660 1.00 95.00 101 VAL A O 1
ATOM 763 N N . TYR A 1 102 ? -3.877 3.730 -1.468 1.00 94.25 102 TYR A N 1
ATOM 764 C CA . TYR A 1 102 ? -3.475 3.826 -2.860 1.00 94.25 102 TYR A CA 1
ATOM 765 C C . TYR A 1 102 ? -3.311 2.451 -3.485 1.00 94.25 102 TYR A C 1
ATOM 767 O O . TYR A 1 102 ? -2.793 1.529 -2.861 1.00 94.25 102 TYR A O 1
ATOM 775 N N . LYS A 1 103 ? -3.710 2.344 -4.751 1.00 93.38 103 LYS A N 1
ATOM 776 C CA . LYS A 1 103 ? -3.554 1.154 -5.584 1.00 93.38 103 LYS A CA 1
ATOM 777 C C . LYS A 1 103 ? -2.590 1.440 -6.723 1.00 93.38 103 LYS A C 1
ATOM 779 O O . LYS A 1 103 ? -2.725 2.463 -7.399 1.00 93.38 103 LYS A O 1
ATOM 784 N N . MET A 1 104 ? -1.709 0.479 -6.985 1.00 92.06 104 MET A N 1
ATOM 785 C CA . MET A 1 104 ? -0.808 0.449 -8.130 1.00 92.06 104 MET A CA 1
ATOM 786 C C . MET A 1 104 ? -0.809 -0.925 -8.807 1.00 92.06 104 MET A C 1
ATOM 788 O O . MET A 1 104 ? -1.028 -1.940 -8.146 1.00 92.06 104 MET A O 1
ATOM 792 N N . ASN A 1 105 ? -0.553 -0.993 -10.113 1.00 91.88 105 ASN A N 1
ATOM 793 C CA . ASN A 1 105 ? -0.155 -2.266 -10.726 1.00 91.88 105 ASN A CA 1
ATOM 794 C C . ASN A 1 105 ? 1.292 -2.590 -10.339 1.00 91.88 105 ASN A C 1
ATOM 796 O O . ASN A 1 105 ? 2.138 -1.696 -10.271 1.00 91.88 105 ASN A O 1
ATOM 800 N N . LYS A 1 106 ? 1.585 -3.873 -10.117 1.00 90.62 106 LYS A N 1
ATOM 801 C CA . LYS A 1 106 ? 2.967 -4.330 -9.985 1.00 90.62 106 LYS A CA 1
ATOM 802 C C . LYS A 1 106 ? 3.632 -4.262 -11.359 1.00 90.62 106 LYS A C 1
ATOM 804 O O . LYS A 1 106 ? 3.124 -4.834 -12.323 1.00 90.62 106 LYS A O 1
ATOM 809 N N . LEU A 1 107 ? 4.742 -3.536 -11.454 1.00 89.50 107 LEU A N 1
ATOM 810 C CA . LEU A 1 107 ? 5.565 -3.538 -12.659 1.00 89.50 107 LEU A CA 1
ATOM 811 C C . LEU A 1 107 ? 6.459 -4.784 -12.679 1.00 89.50 107 LEU A C 1
ATOM 813 O O . LEU A 1 107 ? 6.930 -5.206 -11.619 1.00 89.50 107 LEU A O 1
ATOM 817 N N . PRO A 1 108 ? 6.710 -5.377 -13.858 1.00 86.44 108 PRO A N 1
ATOM 818 C CA . PRO A 1 108 ? 7.676 -6.455 -13.980 1.00 86.44 108 PRO A CA 1
ATOM 819 C C . PRO A 1 108 ? 9.090 -5.918 -13.737 1.00 86.44 108 PRO A C 1
ATOM 821 O O . PRO A 1 108 ? 9.452 -4.850 -14.227 1.00 86.44 108 PRO A O 1
ATOM 824 N N . GLY A 1 109 ? 9.906 -6.677 -13.012 1.00 82.25 109 GLY A N 1
ATOM 825 C CA . GLY A 1 109 ? 11.307 -6.337 -12.786 1.00 82.25 109 GLY A CA 1
ATOM 826 C C . GLY A 1 109 ? 11.803 -6.731 -11.404 1.00 82.25 109 GLY A C 1
ATOM 827 O O . GLY A 1 109 ? 11.046 -7.197 -10.555 1.00 82.25 109 GLY A O 1
ATOM 828 N N . VAL A 1 110 ? 13.103 -6.535 -11.199 1.00 77.81 110 VAL A N 1
ATOM 829 C CA . VAL A 1 110 ? 13.767 -6.715 -9.906 1.00 77.81 110 VAL A CA 1
ATOM 830 C C . VAL A 1 110 ? 14.167 -5.337 -9.397 1.00 77.81 110 VAL A C 1
ATOM 832 O O . VAL A 1 110 ? 14.769 -4.553 -10.130 1.00 77.81 110 VAL A O 1
ATOM 835 N N . ASN A 1 111 ? 13.809 -5.033 -8.150 1.00 73.00 111 ASN A N 1
ATOM 836 C CA . ASN A 1 111 ? 14.195 -3.780 -7.513 1.00 73.00 111 ASN A CA 1
ATOM 837 C C . ASN A 1 111 ? 15.575 -3.939 -6.871 1.00 73.00 111 ASN A C 1
ATOM 839 O O . ASN A 1 111 ? 15.771 -4.843 -6.058 1.00 73.00 111 ASN A O 1
ATOM 843 N N . TYR A 1 112 ? 16.491 -3.028 -7.199 1.00 72.38 112 TYR A N 1
ATOM 844 C CA . TYR A 1 112 ? 17.817 -2.940 -6.594 1.00 72.38 112 TYR A CA 1
ATOM 845 C C . TYR A 1 112 ? 17.929 -1.640 -5.803 1.00 72.38 112 TYR A C 1
ATOM 847 O O . TYR A 1 112 ? 17.697 -0.558 -6.343 1.00 72.38 112 TYR A O 1
ATOM 855 N N . SER A 1 113 ? 18.315 -1.749 -4.534 1.00 68.06 113 SER A N 1
ATOM 856 C CA . SER A 1 113 ? 18.606 -0.600 -3.677 1.00 68.06 113 SER A CA 1
ATOM 857 C C . SER A 1 113 ? 20.062 -0.655 -3.240 1.00 68.06 113 SER A C 1
ATOM 859 O O . SER A 1 113 ? 20.494 -1.647 -2.654 1.00 68.06 113 SER A O 1
ATOM 861 N N . TYR A 1 114 ? 20.801 0.424 -3.498 1.00 69.25 114 TYR A N 1
ATOM 862 C CA . TYR A 1 114 ? 22.175 0.602 -3.035 1.00 69.25 114 TYR A CA 1
ATOM 863 C C . TYR A 1 114 ? 22.174 1.512 -1.809 1.00 69.25 114 TYR A C 1
ATOM 865 O O . TYR A 1 114 ? 21.712 2.650 -1.880 1.00 69.25 114 TYR A O 1
ATOM 873 N N . MET A 1 115 ? 22.695 1.019 -0.687 1.00 65.00 115 MET A N 1
ATOM 874 C CA . MET A 1 115 ? 22.953 1.836 0.498 1.00 65.00 115 MET A CA 1
ATOM 875 C C . MET A 1 115 ? 24.460 2.011 0.644 1.00 65.00 115 MET A C 1
ATOM 877 O O . MET A 1 115 ? 25.171 1.043 0.897 1.00 65.00 115 MET A O 1
ATOM 881 N N . ALA A 1 116 ? 24.937 3.241 0.467 1.00 62.19 116 ALA A N 1
ATOM 882 C CA . ALA A 1 116 ? 26.294 3.608 0.837 1.00 62.19 116 ALA A CA 1
ATOM 883 C C . ALA A 1 116 ? 26.281 4.044 2.306 1.00 62.19 116 ALA A C 1
ATOM 885 O O . ALA A 1 116 ? 25.643 5.040 2.652 1.00 62.19 116 ALA A O 1
ATOM 886 N N . GLU A 1 117 ? 26.964 3.300 3.173 1.00 58.34 117 GLU A N 1
ATOM 887 C CA . GLU A 1 117 ? 27.346 3.838 4.476 1.00 58.34 117 GLU A CA 1
ATOM 888 C C . GLU A 1 117 ? 28.337 4.976 4.221 1.00 58.34 117 GLU A C 1
ATOM 890 O O . GLU A 1 117 ? 29.222 4.857 3.370 1.00 58.34 117 GLU A O 1
ATOM 895 N N . SER A 1 118 ? 28.155 6.113 4.895 1.00 55.91 118 SER A N 1
ATOM 896 C CA . SER A 1 118 ? 29.115 7.215 4.832 1.00 55.91 118 SER A CA 1
ATOM 897 C C . SER A 1 118 ? 30.516 6.658 5.087 1.00 55.91 118 SER A C 1
ATOM 899 O O . SER A 1 118 ? 30.756 6.098 6.156 1.00 55.91 118 SER A O 1
ATOM 901 N N . LEU A 1 119 ? 31.388 6.774 4.084 1.00 51.06 119 LEU A N 1
ATOM 902 C CA . LEU A 1 119 ? 32.733 6.203 4.066 1.00 51.06 119 LEU A CA 1
ATOM 903 C C . LEU A 1 119 ? 33.472 6.502 5.385 1.00 51.06 119 LEU A C 1
ATOM 905 O O . LEU A 1 119 ? 33.659 7.681 5.705 1.00 51.06 119 LEU A O 1
ATOM 909 N N . PRO A 1 120 ? 33.962 5.495 6.131 1.00 50.16 120 PRO A N 1
ATOM 910 C CA . PRO A 1 120 ? 35.186 5.682 6.890 1.00 50.16 120 PRO A CA 1
ATOM 911 C C . PRO A 1 120 ? 36.300 5.954 5.874 1.00 50.16 120 PRO A C 1
ATOM 913 O O . PRO A 1 120 ? 36.272 5.434 4.762 1.00 50.16 120 PRO A O 1
ATOM 916 N N . SER A 1 121 ? 37.263 6.785 6.242 1.00 53.22 121 SER A N 1
ATOM 917 C CA . SER A 1 121 ? 38.344 7.320 5.407 1.00 53.22 121 SER A CA 1
ATOM 918 C C . SER A 1 121 ? 39.300 6.304 4.755 1.00 53.22 121 SER A C 1
ATOM 920 O O . SER A 1 121 ? 40.325 6.732 4.242 1.00 53.22 121 SER A O 1
ATOM 922 N N . ASP A 1 122 ? 38.986 5.008 4.727 1.00 51.81 122 ASP A N 1
ATOM 923 C CA . ASP A 1 122 ? 39.850 3.962 4.186 1.00 51.81 122 ASP A CA 1
ATOM 924 C C . ASP A 1 122 ? 39.089 3.074 3.184 1.00 51.81 122 ASP A C 1
ATOM 926 O O . ASP A 1 122 ? 37.958 2.644 3.414 1.00 51.81 122 ASP A O 1
ATOM 930 N N . GLU A 1 123 ? 39.729 2.845 2.038 1.00 47.00 123 GLU A N 1
ATOM 931 C CA . GLU A 1 123 ? 39.229 2.252 0.792 1.00 47.00 123 GLU A CA 1
ATOM 932 C C . GLU A 1 123 ? 38.666 0.819 0.907 1.00 47.00 123 GLU A C 1
ATOM 934 O O . GLU A 1 123 ? 39.237 -0.127 0.374 1.00 47.00 123 GLU A O 1
ATOM 939 N N . ASN A 1 124 ? 37.501 0.629 1.526 1.00 44.84 124 ASN A N 1
ATOM 940 C CA . ASN A 1 124 ? 36.700 -0.580 1.317 1.00 44.84 124 ASN A CA 1
ATOM 941 C C . ASN A 1 124 ? 35.203 -0.265 1.416 1.00 44.84 124 ASN A C 1
ATOM 943 O O . ASN A 1 124 ? 34.575 -0.384 2.468 1.00 44.84 124 ASN A O 1
ATOM 947 N N . THR A 1 125 ? 34.607 0.137 0.290 1.00 45.75 125 THR A N 1
ATOM 948 C CA . THR A 1 125 ? 33.151 0.263 0.165 1.00 45.75 125 THR A CA 1
ATOM 949 C C . THR A 1 125 ? 32.517 -1.126 0.242 1.00 45.75 125 THR A C 1
ATOM 951 O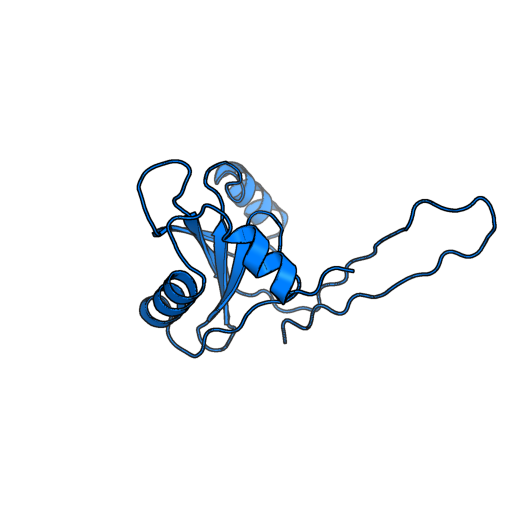 O . THR A 1 125 ? 32.511 -1.879 -0.730 1.00 45.75 125 THR A O 1
ATOM 954 N N . MET A 1 126 ? 31.966 -1.470 1.404 1.00 43.59 126 MET A N 1
ATOM 955 C CA . MET A 1 126 ? 31.112 -2.645 1.562 1.00 43.59 126 MET A CA 1
ATOM 956 C C . MET A 1 126 ? 29.783 -2.392 0.841 1.00 43.59 126 MET A C 1
ATOM 958 O O . MET A 1 126 ? 28.952 -1.606 1.293 1.00 43.59 126 MET A O 1
ATOM 962 N N . ILE A 1 127 ? 29.590 -3.038 -0.310 1.00 46.16 127 ILE A N 1
ATOM 963 C CA . ILE A 1 127 ? 28.350 -2.964 -1.089 1.00 46.16 127 ILE A CA 1
ATOM 964 C C . ILE A 1 127 ? 27.401 -4.049 -0.579 1.00 46.16 127 ILE A C 1
ATOM 966 O O . ILE A 1 127 ? 27.571 -5.228 -0.883 1.00 46.16 127 ILE A O 1
ATOM 970 N N . ASN A 1 128 ? 26.386 -3.650 0.184 1.00 43.22 128 ASN A N 1
ATOM 971 C CA . ASN A 1 128 ? 25.321 -4.555 0.606 1.00 43.22 128 ASN A CA 1
ATOM 972 C C . ASN A 1 128 ? 24.179 -4.520 -0.418 1.00 43.22 128 ASN A C 1
ATOM 974 O O . ASN A 1 128 ? 23.528 -3.490 -0.596 1.00 43.22 128 ASN A O 1
ATOM 978 N N . PHE A 1 129 ? 23.926 -5.651 -1.081 1.00 45.59 129 PHE A N 1
ATOM 979 C CA . PHE A 1 129 ? 22.754 -5.835 -1.935 1.00 45.59 129 PHE A CA 1
ATOM 980 C C . PHE A 1 129 ? 21.556 -6.220 -1.069 1.00 45.59 129 PHE A C 1
ATOM 982 O O . PHE A 1 129 ? 21.598 -7.217 -0.349 1.00 45.59 129 PHE A O 1
ATOM 989 N N . VAL A 1 130 ? 20.478 -5.441 -1.144 1.00 49.66 130 VAL A N 1
ATOM 990 C CA . VAL A 1 130 ? 19.180 -5.856 -0.609 1.00 49.66 130 VAL A CA 1
ATOM 991 C C . VAL A 1 130 ? 18.329 -6.302 -1.787 1.00 49.66 130 VAL A C 1
ATOM 993 O O . VAL A 1 130 ? 17.764 -5.470 -2.496 1.00 49.66 130 VAL A O 1
ATOM 996 N N . ASP A 1 131 ? 18.246 -7.615 -1.996 1.00 46.00 131 ASP A N 1
ATOM 997 C CA . ASP A 1 131 ? 17.248 -8.183 -2.896 1.00 46.00 131 ASP A CA 1
ATOM 998 C C . ASP A 1 131 ? 15.862 -7.904 -2.305 1.00 46.00 131 ASP A C 1
ATOM 1000 O O . ASP A 1 131 ? 15.490 -8.419 -1.246 1.00 46.00 131 ASP A O 1
ATOM 1004 N N . SER A 1 132 ? 15.075 -7.071 -2.984 1.00 44.72 132 SER A N 1
ATOM 1005 C CA . SER A 1 132 ? 13.654 -6.954 -2.677 1.00 44.72 132 SER A CA 1
ATOM 1006 C C . SER A 1 132 ? 12.988 -8.279 -3.048 1.00 44.72 132 SER A C 1
ATOM 1008 O O . SER A 1 132 ? 12.813 -8.600 -4.222 1.00 44.72 132 SER A O 1
ATOM 1010 N N . LEU A 1 133 ? 12.606 -9.062 -2.036 1.00 38.34 133 LEU A N 1
ATOM 1011 C CA . LEU A 1 133 ? 11.889 -10.335 -2.188 1.00 38.34 133 LEU A CA 1
ATOM 1012 C C . LEU A 1 133 ? 10.418 -10.146 -2.594 1.00 38.34 133 LEU A C 1
ATOM 1014 O O . LEU A 1 133 ? 9.585 -10.994 -2.292 1.00 38.34 133 LEU A O 1
ATOM 1018 N N . ALA A 1 134 ? 10.081 -9.051 -3.277 1.00 38.22 134 ALA A N 1
ATOM 1019 C CA . ALA A 1 134 ? 8.791 -8.882 -3.931 1.00 38.22 134 ALA A CA 1
ATOM 1020 C C . ALA A 1 134 ? 8.712 -9.820 -5.154 1.00 38.22 134 ALA A C 1
ATOM 1022 O O . ALA A 1 134 ? 8.652 -9.358 -6.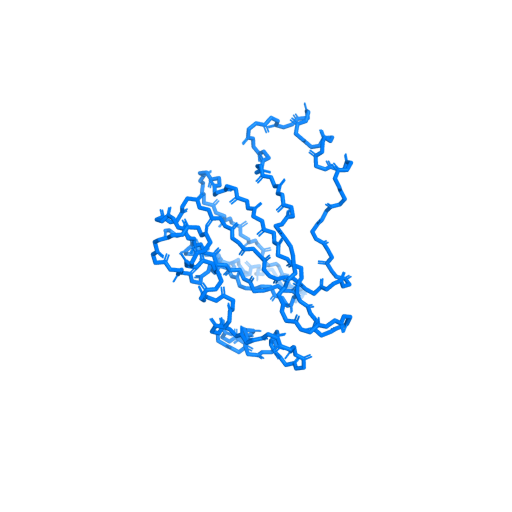293 1.00 38.22 134 ALA A O 1
ATOM 1023 N N . ARG A 1 135 ? 8.774 -11.133 -4.924 1.00 39.28 135 ARG A N 1
ATOM 1024 C CA . ARG A 1 135 ? 8.526 -12.186 -5.910 1.00 39.28 135 ARG A CA 1
ATOM 1025 C C . ARG A 1 135 ? 7.091 -12.661 -5.824 1.00 39.28 135 ARG A C 1
ATOM 1027 O O . ARG A 1 135 ? 6.597 -12.792 -4.685 1.00 39.28 135 ARG A O 1
#

Foldseek 3Di:
DDDQVRLQVQLLVLAQDHPVQVQVCQCVVQNAHKAFWPDDDNFWGWIAGPVRFKIKIWGFPVDDDDDPVVLVVCCVVPPPVRWDKDWDAWDGDPPRRITTMMMTTDDDDWDWDWDFDDDDPDPDTDTDTDGGPSD

pLDDT: mean 81.06, std 16.79, range [38.22, 97.44]

Organism: NCBI:txid398673

Secondary structure (DSSP, 8-state):
---HHHHHHHHTTT-SS-HHHHHHHHHHHH-S--EEPSSPBTTEEEEEETTTTEEEEEEETTS-S--HHHHHHHHHHHGGGSPPEEEEEEESSSSSSSEEEEEEEPPSS--EEEE-PPPPSSS----EEEE----